Protein AF-A0A833LXF3-F1 (afdb_monomer)

Foldseek 3Di:
DVVVVVVVVVVVLVVVCVVVLVVLVVQCPDHCQHDPNPQAVVGLSVQLVVLCVVPNVVSNVLSVCCVPPVPPDAVQQQFDWDDCVRPVDTHTYDHNVCSVDDGHGDPDGDGPVRDD

Mean predicted aligned error: 10.67 Å

Structure (mmCIF, N/CA/C/O backbone):
data_AF-A0A833LXF3-F1
#
_entry.id   AF-A0A833LXF3-F1
#
loop_
_atom_site.group_PDB
_atom_site.id
_atom_site.type_symbol
_atom_site.label_atom_id
_atom_site.label_alt_id
_atom_site.label_comp_id
_atom_site.label_asym_id
_atom_site.label_entity_id
_atom_site.label_seq_id
_atom_site.pdbx_PDB_ins_code
_atom_site.Cartn_x
_atom_site.Cartn_y
_atom_site.Cartn_z
_atom_site.occupancy
_atom_site.B_iso_or_equiv
_atom_site.auth_seq_id
_atom_site.auth_comp_id
_atom_site.auth_asym_id
_atom_site.auth_atom_id
_atom_site.pdbx_PDB_model_num
ATOM 1 N N . MET A 1 1 ? -26.515 1.620 30.130 1.00 56.47 1 MET A N 1
ATOM 2 C CA . MET A 1 1 ? -25.084 1.323 30.381 1.00 56.47 1 MET A CA 1
ATOM 3 C C . MET A 1 1 ? -24.363 0.718 29.170 1.00 56.47 1 MET A C 1
ATOM 5 O O . MET A 1 1 ? -23.371 1.295 28.756 1.00 56.47 1 MET A O 1
ATOM 9 N N . ARG A 1 2 ? -24.872 -0.343 28.515 1.00 57.41 2 ARG A N 1
ATOM 10 C CA . ARG A 1 2 ? -24.241 -0.935 27.304 1.00 57.41 2 ARG A CA 1
ATOM 11 C C . ARG A 1 2 ? -23.972 0.047 26.148 1.00 57.41 2 ARG A C 1
ATOM 13 O O . ARG A 1 2 ? -22.909 -0.010 25.550 1.00 57.41 2 ARG A O 1
ATOM 20 N N . ARG A 1 3 ? -24.894 0.976 25.863 1.00 58.25 3 ARG A N 1
ATOM 21 C CA . ARG A 1 3 ? -24.732 1.969 24.779 1.00 58.25 3 ARG A CA 1
ATOM 22 C C . ARG A 1 3 ? -23.580 2.954 25.017 1.00 58.25 3 ARG A C 1
ATOM 24 O O . ARG A 1 3 ? -22.873 3.281 24.079 1.00 58.25 3 ARG A O 1
ATOM 31 N N . PHE A 1 4 ? -23.346 3.360 26.266 1.00 59.78 4 PHE A N 1
ATOM 32 C CA . PHE A 1 4 ? -22.229 4.245 26.617 1.00 59.78 4 PHE A CA 1
ATOM 33 C C . PHE A 1 4 ? -20.875 3.543 26.486 1.00 59.78 4 PHE A C 1
ATOM 35 O O . PHE A 1 4 ? -19.944 4.137 25.962 1.00 59.78 4 PHE A O 1
ATOM 42 N N . ALA A 1 5 ? -20.777 2.269 26.880 1.00 64.25 5 ALA A N 1
ATOM 43 C CA . ALA A 1 5 ? -19.553 1.487 26.702 1.00 64.25 5 ALA A CA 1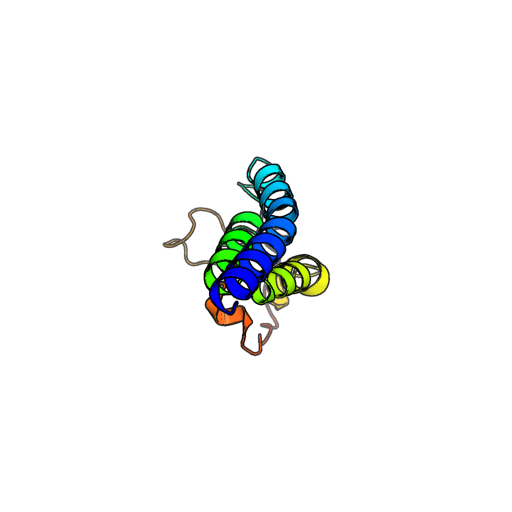
ATOM 44 C C . ALA A 1 5 ? -19.200 1.286 25.216 1.00 64.25 5 ALA A C 1
ATOM 46 O O . ALA A 1 5 ? -18.036 1.393 24.853 1.00 64.25 5 ALA A O 1
ATOM 47 N N . VAL A 1 6 ? -20.200 1.068 24.351 1.00 65.44 6 VAL A N 1
ATOM 48 C CA . VAL A 1 6 ? -19.997 0.966 22.892 1.00 65.44 6 VAL A CA 1
ATOM 49 C C . VAL A 1 6 ? -19.546 2.300 22.294 1.00 65.44 6 VAL A C 1
ATOM 51 O O . VAL A 1 6 ? -18.630 2.313 21.482 1.00 65.44 6 VAL A O 1
ATOM 54 N N . ILE A 1 7 ? -20.134 3.423 22.722 1.00 66.94 7 ILE A N 1
ATOM 55 C CA . ILE A 1 7 ? -19.736 4.759 22.250 1.00 66.94 7 ILE A CA 1
ATOM 56 C C . ILE A 1 7 ? -18.315 5.096 22.710 1.00 66.94 7 ILE A C 1
ATOM 58 O O . ILE A 1 7 ? -17.516 5.554 21.905 1.00 66.94 7 ILE A O 1
ATOM 62 N N . ILE A 1 8 ? -17.966 4.826 23.970 1.00 65.94 8 ILE A N 1
ATOM 63 C CA . ILE A 1 8 ? -16.616 5.075 24.495 1.00 65.94 8 ILE A CA 1
ATOM 64 C C . ILE A 1 8 ? -15.590 4.182 23.790 1.00 65.94 8 ILE A C 1
ATOM 66 O O . ILE A 1 8 ? -14.540 4.674 23.388 1.00 65.94 8 ILE A O 1
ATOM 70 N N . ALA A 1 9 ? -15.900 2.900 23.579 1.00 61.34 9 ALA A N 1
ATOM 71 C CA . ALA A 1 9 ? -15.034 1.997 22.830 1.00 61.34 9 ALA A CA 1
ATOM 72 C C . ALA A 1 9 ? -14.851 2.463 21.379 1.00 61.34 9 ALA A C 1
ATOM 74 O O . ALA A 1 9 ? -13.719 2.512 20.920 1.00 61.34 9 ALA A O 1
ATOM 75 N N . ALA A 1 10 ? -15.922 2.869 20.687 1.00 60.69 10 ALA A N 1
ATOM 76 C CA . ALA A 1 10 ? -15.853 3.388 19.321 1.00 60.69 10 ALA A CA 1
ATOM 77 C C . ALA A 1 10 ? -15.046 4.693 19.239 1.00 60.69 10 ALA A C 1
ATOM 79 O O . ALA A 1 10 ? -14.184 4.818 18.377 1.00 60.69 10 ALA A O 1
ATOM 80 N N . VAL A 1 11 ? -15.253 5.628 20.172 1.00 61.47 11 VAL A N 1
ATOM 81 C CA . VAL A 1 11 ? -14.500 6.889 20.240 1.00 61.47 11 VAL A CA 1
ATOM 82 C C . VAL A 1 11 ? -13.022 6.634 20.527 1.00 61.47 11 VAL A C 1
ATOM 84 O O . VAL A 1 11 ? -12.179 7.225 19.860 1.00 61.47 11 VAL A O 1
ATOM 87 N N . LEU A 1 12 ? -12.677 5.732 21.450 1.00 60.69 12 LEU A N 1
ATOM 88 C CA . LEU A 1 12 ? -11.283 5.349 21.710 1.00 60.69 12 LEU A CA 1
ATOM 89 C C . LEU A 1 12 ? -10.646 4.647 20.500 1.00 60.69 12 LEU A C 1
ATOM 91 O O . LEU A 1 12 ? -9.514 4.964 20.141 1.00 60.69 12 LEU A O 1
ATOM 95 N N . LEU A 1 13 ? -11.390 3.764 19.823 1.00 58.62 13 LEU A N 1
ATOM 96 C CA . LEU A 1 13 ? -10.949 3.096 18.594 1.00 58.62 13 LEU A CA 1
ATOM 97 C C . LEU A 1 13 ? -10.627 4.118 17.496 1.00 58.62 13 LEU A C 1
ATOM 99 O O . LEU A 1 13 ? -9.581 4.057 16.857 1.00 58.62 13 LEU A O 1
ATOM 103 N N . GLN A 1 14 ? -11.520 5.089 17.310 1.00 59.00 14 GLN A N 1
ATOM 104 C CA . GLN A 1 14 ? -11.415 6.120 16.283 1.00 59.00 14 GLN A CA 1
ATOM 105 C C . GLN A 1 14 ? -10.313 7.135 16.619 1.00 59.00 14 GLN A C 1
ATOM 107 O O . GLN A 1 14 ? -9.568 7.545 15.733 1.00 59.00 14 GLN A O 1
ATOM 112 N N . SER A 1 15 ? -10.125 7.457 17.904 1.00 60.91 15 SER A N 1
ATOM 113 C CA . SER A 1 15 ? -9.057 8.347 18.390 1.00 60.91 15 SER A CA 1
ATOM 114 C C . SER A 1 15 ? -7.657 7.818 18.078 1.00 60.91 15 SER A C 1
ATOM 116 O O . SER A 1 15 ? -6.755 8.596 17.778 1.00 60.91 15 SER A O 1
ATOM 118 N N . CYS A 1 16 ? -7.474 6.500 18.114 1.00 63.03 16 CYS A N 1
ATOM 119 C CA . CYS A 1 16 ? -6.193 5.876 17.811 1.00 63.03 16 CYS A CA 1
ATOM 120 C C . CYS A 1 16 ? -5.919 5.680 16.311 1.00 63.03 16 CYS A C 1
ATOM 122 O O . CYS A 1 16 ? -4.756 5.607 15.922 1.00 63.03 16 CYS A O 1
ATOM 124 N N . LEU A 1 17 ? -6.953 5.617 15.468 1.00 64.88 17 LEU A N 1
ATOM 125 C CA . LEU A 1 17 ? -6.797 5.464 14.013 1.00 64.88 17 LEU A CA 1
ATOM 126 C C . LEU A 1 17 ? -6.593 6.807 13.287 1.00 64.88 17 LEU A C 1
ATOM 128 O O . LEU A 1 17 ? -6.009 6.844 12.205 1.00 64.88 17 LEU A O 1
ATOM 132 N N . LEU A 1 18 ? -7.012 7.925 13.889 1.00 69.12 18 LEU A N 1
ATOM 133 C CA . LEU A 1 18 ? -6.796 9.283 13.368 1.00 69.12 18 LEU A CA 1
ATOM 134 C C . LEU A 1 18 ? -5.322 9.658 13.101 1.00 69.12 18 LEU A C 1
ATOM 136 O O . LEU A 1 18 ? -5.049 10.182 12.020 1.00 69.12 18 LEU A O 1
ATOM 140 N N . PRO A 1 19 ? -4.353 9.419 14.011 1.00 69.06 19 PRO A N 1
ATOM 141 C CA . PRO A 1 19 ? -2.951 9.736 13.732 1.00 69.06 19 PRO A CA 1
ATOM 142 C C . PRO A 1 19 ? -2.385 8.899 12.580 1.00 69.06 19 PRO A C 1
ATOM 144 O O . PRO A 1 19 ? -1.586 9.405 11.799 1.00 69.06 19 PRO A O 1
ATOM 147 N N . VAL A 1 20 ? -2.840 7.653 12.432 1.00 68.00 20 VAL A N 1
ATOM 148 C CA . VAL A 1 20 ? -2.419 6.757 11.349 1.00 68.00 20 VAL A CA 1
ATOM 149 C C . VAL A 1 20 ? -2.935 7.253 10.003 1.00 68.00 20 VAL A C 1
ATOM 151 O O . VAL A 1 20 ? -2.140 7.424 9.081 1.00 68.00 20 VAL A O 1
ATOM 154 N N . LYS A 1 21 ? -4.238 7.553 9.897 1.00 70.44 21 LYS A N 1
ATOM 155 C CA . LYS A 1 21 ? -4.807 8.130 8.669 1.00 70.44 21 LYS A CA 1
ATOM 156 C C . LYS A 1 21 ? -4.099 9.431 8.285 1.00 70.44 21 LYS A C 1
ATOM 158 O O . LYS A 1 21 ? -3.759 9.612 7.125 1.00 70.44 21 LYS A O 1
ATOM 163 N N . LYS A 1 22 ? -3.758 10.274 9.264 1.00 72.81 22 LYS A N 1
ATOM 164 C CA . LYS A 1 22 ? -3.005 11.512 9.024 1.00 72.81 22 LYS A CA 1
ATOM 165 C C . LYS A 1 22 ? -1.599 11.272 8.458 1.00 72.81 22 LYS A C 1
ATOM 167 O O . LYS A 1 22 ? -1.183 12.026 7.585 1.00 72.81 22 LYS A O 1
ATOM 172 N N . ILE A 1 23 ? -0.874 10.257 8.934 1.00 69.62 23 ILE A N 1
ATOM 173 C CA . ILE A 1 23 ? 0.436 9.884 8.368 1.00 69.62 23 ILE A CA 1
ATOM 174 C C . ILE A 1 23 ? 0.253 9.412 6.923 1.00 69.62 23 ILE A C 1
ATOM 176 O O . ILE A 1 23 ? 0.949 9.892 6.036 1.00 69.62 23 ILE A O 1
ATOM 180 N N . ILE A 1 24 ? -0.719 8.534 6.665 1.00 70.75 24 ILE A N 1
ATOM 181 C CA . ILE A 1 24 ? -1.022 8.057 5.308 1.00 70.75 24 ILE A CA 1
ATOM 182 C C . ILE A 1 24 ? -1.331 9.239 4.381 1.00 70.75 24 ILE A C 1
ATOM 184 O O . ILE A 1 24 ? -0.713 9.364 3.327 1.00 70.75 24 ILE A O 1
ATOM 188 N N . ASP A 1 25 ? -2.207 10.150 4.806 1.00 72.44 25 ASP A N 1
ATOM 189 C CA . ASP A 1 25 ? -2.594 11.327 4.028 1.00 72.44 25 ASP A CA 1
ATOM 190 C C . ASP A 1 25 ? -1.414 12.270 3.752 1.00 72.44 25 ASP A C 1
ATOM 192 O O . ASP A 1 25 ? -1.313 12.821 2.660 1.00 72.44 25 ASP A O 1
ATOM 196 N N . GLN A 1 26 ? -0.473 12.416 4.692 1.00 70.06 26 GLN A N 1
ATOM 197 C CA . GLN A 1 26 ? 0.753 13.195 4.471 1.00 70.06 26 GLN A CA 1
ATOM 198 C C . GLN A 1 26 ? 1.672 12.587 3.406 1.00 70.06 26 GLN A C 1
ATOM 200 O O . GLN A 1 26 ? 2.456 13.308 2.791 1.00 70.06 26 GLN A O 1
ATOM 205 N N . HIS A 1 27 ? 1.591 11.277 3.189 1.00 67.69 27 HIS A N 1
ATOM 206 C CA . HIS A 1 27 ? 2.440 10.556 2.248 1.00 67.69 27 HIS A CA 1
ATOM 207 C C . HIS A 1 27 ? 1.779 10.293 0.889 1.00 67.69 27 HIS A C 1
ATOM 209 O O . HIS A 1 27 ? 2.483 9.852 -0.024 1.00 67.69 27 HIS A O 1
ATOM 215 N N . LYS A 1 28 ? 0.485 10.619 0.736 1.00 68.19 28 LYS A N 1
ATOM 216 C CA . LYS A 1 28 ? -0.306 10.415 -0.491 1.00 68.19 28 LYS A CA 1
ATOM 217 C C . LYS A 1 28 ? 0.210 11.174 -1.722 1.00 68.19 28 LYS A C 1
ATOM 219 O O . LYS A 1 28 ? -0.104 10.816 -2.854 1.00 68.19 28 LYS A O 1
ATOM 224 N N . GLU A 1 29 ? 1.039 12.199 -1.538 1.00 61.97 29 GLU A N 1
ATOM 225 C CA . GLU A 1 29 ? 1.527 13.020 -2.645 1.00 61.97 29 GLU A CA 1
ATOM 226 C C . GLU A 1 29 ? 3.061 13.042 -2.709 1.00 61.97 29 GLU A C 1
ATOM 228 O O . GLU A 1 29 ? 3.751 13.470 -1.787 1.00 61.97 29 GLU A O 1
ATOM 233 N N . ALA A 1 30 ? 3.597 12.582 -3.846 1.00 60.00 30 ALA A N 1
ATOM 234 C CA . ALA A 1 30 ? 4.997 12.714 -4.266 1.00 60.00 30 ALA A CA 1
ATOM 235 C C . ALA A 1 30 ? 6.070 12.004 -3.410 1.00 60.00 30 ALA A C 1
ATOM 237 O O . ALA A 1 30 ? 7.265 12.291 -3.565 1.00 60.00 30 ALA A O 1
ATOM 238 N N . THR A 1 31 ? 5.689 11.046 -2.560 1.00 67.00 31 THR A N 1
ATOM 239 C CA . THR A 1 31 ? 6.646 10.270 -1.755 1.00 67.00 31 THR A CA 1
ATOM 240 C C . THR A 1 31 ? 6.934 8.890 -2.354 1.00 67.00 31 THR A C 1
ATOM 242 O O . THR A 1 31 ? 6.380 8.487 -3.367 1.00 67.00 31 THR A O 1
ATOM 245 N N . GLN A 1 32 ? 7.852 8.140 -1.753 1.00 68.25 32 GLN A N 1
ATOM 246 C CA . GLN A 1 32 ? 8.073 6.731 -2.109 1.00 68.25 32 GLN A CA 1
ATOM 247 C C . GLN A 1 32 ? 6.888 5.823 -1.714 1.00 68.25 32 GLN A C 1
ATOM 249 O O . GLN A 1 32 ? 6.804 4.692 -2.181 1.00 68.25 32 GLN A O 1
ATOM 254 N N . TRP A 1 33 ? 5.965 6.318 -0.878 1.00 69.0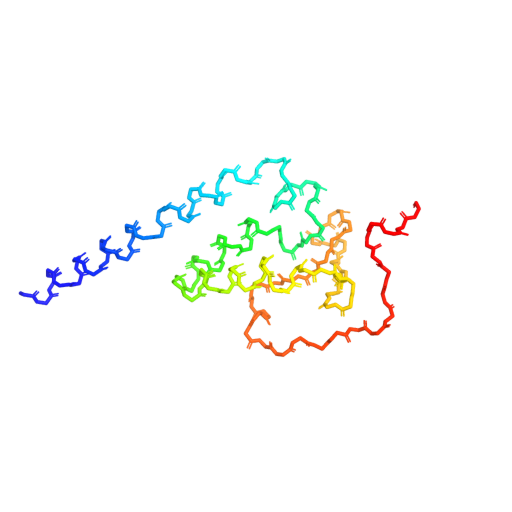6 33 TRP A N 1
ATOM 255 C CA . TRP A 1 33 ? 4.809 5.568 -0.374 1.00 69.06 33 TRP A CA 1
ATOM 256 C C . TRP A 1 33 ? 3.518 5.846 -1.157 1.00 69.06 33 TRP A C 1
ATOM 258 O O . TRP A 1 33 ? 2.548 5.104 -1.006 1.00 69.06 33 TRP A O 1
ATOM 268 N N . ASP A 1 34 ? 3.503 6.866 -2.024 1.00 75.31 34 ASP A N 1
ATOM 269 C CA . ASP A 1 34 ? 2.403 7.113 -2.960 1.00 75.31 34 ASP A CA 1
ATOM 270 C C . ASP A 1 34 ? 2.830 7.917 -4.202 1.00 75.31 34 ASP A C 1
ATOM 272 O O . ASP A 1 34 ? 3.793 8.680 -4.187 1.00 75.31 34 ASP A O 1
ATOM 276 N N . GLY A 1 35 ? 2.093 7.766 -5.301 1.00 72.19 35 GLY A N 1
ATOM 277 C CA . GLY A 1 35 ? 2.353 8.445 -6.571 1.00 72.19 35 GLY A CA 1
ATOM 278 C C . GLY A 1 35 ? 3.233 7.645 -7.538 1.00 72.19 35 GLY A C 1
ATOM 279 O O . GLY A 1 35 ? 3.239 6.412 -7.524 1.00 72.19 35 GLY A O 1
ATOM 280 N N . ALA A 1 36 ? 3.941 8.345 -8.432 1.00 73.19 36 ALA A N 1
ATOM 281 C CA . ALA A 1 36 ? 4.714 7.746 -9.533 1.00 73.19 36 ALA A CA 1
ATOM 282 C C . ALA A 1 36 ? 6.028 7.071 -9.093 1.00 73.19 36 ALA A C 1
ATOM 284 O O . ALA A 1 36 ? 6.624 6.323 -9.857 1.00 73.19 36 ALA A O 1
ATOM 285 N N . ARG A 1 37 ? 6.498 7.347 -7.870 1.00 74.31 37 ARG A N 1
ATOM 286 C CA . ARG A 1 37 ? 7.742 6.773 -7.326 1.00 74.31 37 ARG A CA 1
ATOM 287 C C . ARG A 1 37 ? 7.517 5.484 -6.542 1.00 74.31 37 ARG A C 1
ATOM 289 O O . ARG A 1 37 ? 8.484 4.801 -6.227 1.00 74.31 37 ARG A O 1
ATOM 296 N N . CYS A 1 38 ? 6.267 5.176 -6.200 1.00 80.94 38 CYS A N 1
ATOM 297 C CA . CYS A 1 38 ? 5.927 3.955 -5.489 1.00 80.94 38 CYS A CA 1
ATOM 298 C C . CYS A 1 38 ? 5.927 2.780 -6.482 1.00 80.94 38 CYS A C 1
ATOM 300 O O . CYS A 1 38 ? 5.137 2.798 -7.432 1.00 80.94 38 CYS A O 1
ATOM 302 N N . PRO A 1 39 ? 6.766 1.750 -6.273 1.00 83.25 39 PRO A N 1
ATOM 303 C CA . PRO A 1 39 ? 6.842 0.613 -7.178 1.00 83.25 39 PRO A CA 1
ATOM 304 C C . PRO A 1 39 ? 5.684 -0.373 -6.985 1.00 83.25 39 PRO A C 1
ATOM 306 O O . PRO A 1 39 ? 5.645 -1.362 -7.700 1.00 83.25 39 PRO A O 1
ATOM 309 N N . MET A 1 40 ? 4.756 -0.144 -6.049 1.00 86.38 40 MET A N 1
ATOM 310 C CA . MET A 1 40 ? 3.670 -1.069 -5.699 1.00 86.38 40 MET A CA 1
ATOM 311 C C . MET A 1 40 ? 2.306 -0.614 -6.245 1.00 86.38 40 MET A C 1
ATOM 313 O O . MET A 1 40 ? 2.038 0.585 -6.386 1.00 86.38 40 MET A O 1
ATOM 317 N N . TYR A 1 41 ? 1.430 -1.579 -6.525 1.00 87.25 41 TYR A N 1
ATOM 318 C CA . TYR A 1 41 ? 0.033 -1.396 -6.902 1.00 87.25 41 TYR A CA 1
ATOM 319 C C . TYR A 1 41 ? -0.900 -2.300 -6.065 1.00 87.25 41 TYR A C 1
ATOM 321 O O . TYR A 1 41 ? -0.763 -3.525 -6.117 1.00 87.25 41 TYR A O 1
ATOM 329 N N . PRO A 1 42 ? -1.903 -1.725 -5.376 1.00 88.00 42 PRO A N 1
ATOM 330 C CA . PRO A 1 42 ? -2.062 -0.288 -5.143 1.00 88.00 42 PRO A CA 1
ATOM 331 C C . PRO A 1 42 ? -0.848 0.296 -4.394 1.00 88.00 42 PRO A C 1
ATOM 333 O O . PRO A 1 42 ? -0.029 -0.438 -3.838 1.00 88.00 42 PRO A O 1
ATOM 336 N N . SER A 1 43 ? -0.691 1.623 -4.433 1.00 87.56 43 SER A N 1
ATOM 337 C CA . SER A 1 43 ? 0.405 2.293 -3.721 1.00 87.56 43 SER A CA 1
ATOM 338 C C . SER A 1 43 ? 0.320 2.045 -2.215 1.00 87.56 43 SER A C 1
ATOM 340 O O . SER A 1 43 ? -0.770 1.809 -1.698 1.00 87.56 43 SER A O 1
ATOM 342 N N . CYS A 1 44 ? 1.443 2.125 -1.494 1.00 84.88 44 CYS A N 1
ATOM 343 C CA . CYS A 1 44 ? 1.507 1.805 -0.062 1.00 84.88 44 CYS A CA 1
ATOM 344 C C . CYS A 1 44 ? 0.480 2.606 0.761 1.00 84.88 44 CYS A C 1
ATOM 346 O O . CYS A 1 44 ? -0.184 2.052 1.636 1.00 84.88 44 CYS A O 1
ATOM 348 N N . ALA A 1 45 ? 0.292 3.892 0.441 1.00 84.25 45 ALA A N 1
ATOM 349 C CA . ALA A 1 45 ? -0.709 4.739 1.086 1.00 84.25 45 ALA A CA 1
ATOM 350 C C . ALA A 1 45 ? -2.149 4.284 0.791 1.00 84.25 45 ALA A C 1
ATOM 352 O O . ALA A 1 45 ? -2.946 4.138 1.719 1.00 84.25 45 ALA A O 1
ATOM 353 N N . ARG A 1 46 ? -2.484 4.005 -0.479 1.00 86.94 46 ARG A N 1
ATOM 354 C CA . ARG A 1 46 ? -3.820 3.508 -0.860 1.00 86.94 46 ARG A CA 1
ATOM 355 C C . ARG A 1 46 ? -4.095 2.117 -0.307 1.00 86.94 46 ARG A C 1
ATOM 357 O O . ARG A 1 46 ? -5.218 1.829 0.090 1.00 86.94 46 ARG A O 1
ATOM 364 N N . TRP A 1 47 ? -3.076 1.269 -0.272 1.00 89.19 47 TRP A N 1
ATOM 365 C CA . TRP A 1 47 ? -3.159 -0.062 0.303 1.00 89.19 47 TRP A CA 1
ATOM 366 C C . TRP A 1 47 ? -3.444 0.013 1.804 1.00 89.19 47 TRP A C 1
ATOM 368 O O . TRP A 1 47 ? -4.364 -0.642 2.281 1.00 89.19 47 TRP A O 1
ATOM 378 N N . GLY A 1 48 ? -2.712 0.856 2.540 1.00 86.56 48 GLY A N 1
ATOM 379 C CA . GLY A 1 48 ? -2.915 1.023 3.978 1.00 86.56 48 GLY A CA 1
ATOM 380 C C . GLY A 1 48 ? -4.275 1.624 4.323 1.00 86.56 48 GLY A C 1
ATOM 381 O O . GLY A 1 48 ? -4.922 1.190 5.273 1.00 86.56 48 GLY A O 1
ATOM 382 N N . GLU A 1 49 ? -4.750 2.582 3.524 1.00 87.31 49 GLU A N 1
ATOM 383 C CA . GLU A 1 49 ? -6.106 3.120 3.653 1.00 87.31 49 GLU A CA 1
ATOM 384 C C . GLU A 1 49 ? -7.157 2.023 3.467 1.00 87.31 49 GLU A C 1
ATOM 386 O O . GLU A 1 49 ? -8.015 1.856 4.332 1.00 87.31 49 GLU A O 1
ATOM 391 N N . HIS A 1 50 ? -7.035 1.230 2.402 1.00 88.62 50 HIS A N 1
ATOM 392 C CA . HIS A 1 50 ? -7.959 0.138 2.113 1.00 88.62 50 HIS A CA 1
ATOM 393 C C . HIS A 1 50 ? -7.946 -0.930 3.220 1.00 88.62 50 HIS A C 1
ATOM 395 O O . HIS A 1 50 ? -8.998 -1.285 3.746 1.00 88.62 50 HIS A O 1
ATOM 401 N N . ALA A 1 51 ? -6.762 -1.346 3.681 1.00 88.06 51 ALA A N 1
ATOM 402 C CA . ALA A 1 51 ? -6.622 -2.314 4.765 1.00 88.06 51 ALA A CA 1
ATOM 403 C C . ALA A 1 51 ? -7.243 -1.815 6.082 1.00 88.06 51 ALA A C 1
ATOM 405 O O . ALA A 1 51 ? -7.927 -2.570 6.773 1.00 88.06 51 ALA A O 1
ATOM 406 N N . ILE A 1 52 ? -7.027 -0.548 6.450 1.00 86.69 52 ILE A N 1
ATOM 407 C CA . ILE A 1 52 ? -7.613 0.043 7.665 1.00 86.69 52 ILE A CA 1
ATOM 408 C C . ILE A 1 52 ? -9.133 0.177 7.536 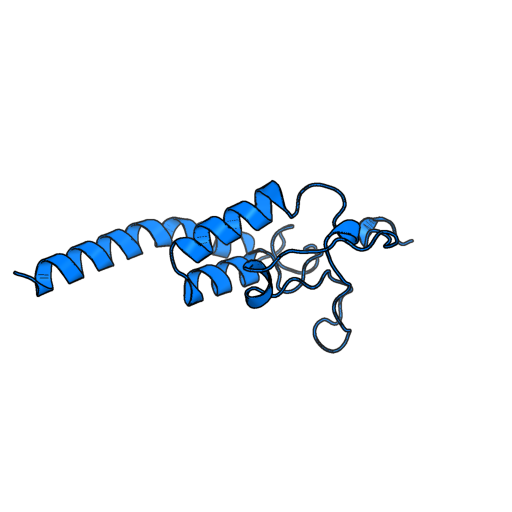1.00 86.69 52 ILE A C 1
ATOM 410 O O . ILE A 1 52 ? -9.844 -0.006 8.524 1.00 86.69 52 ILE A O 1
ATOM 414 N N . GLU A 1 53 ? -9.646 0.502 6.353 1.00 86.50 53 GLU A N 1
ATOM 415 C CA . GLU A 1 53 ? -11.086 0.633 6.128 1.00 86.50 53 GLU A CA 1
ATOM 416 C C . GLU A 1 53 ? -11.812 -0.710 6.195 1.00 86.50 53 GLU A C 1
ATOM 418 O O . GLU A 1 53 ? -12.890 -0.782 6.787 1.00 86.50 53 GLU A O 1
ATOM 423 N N . GLU A 1 54 ? -11.205 -1.777 5.682 1.00 85.50 54 GLU A N 1
ATOM 424 C CA . GLU A 1 54 ? -11.806 -3.113 5.691 1.00 85.50 54 GLU A CA 1
ATOM 425 C C . GLU A 1 54 ? -11.587 -3.868 7.007 1.00 85.50 54 GLU A C 1
ATOM 427 O O . GLU A 1 54 ? -12.472 -4.590 7.474 1.00 85.50 54 GLU A O 1
ATOM 432 N N . HIS A 1 55 ? -10.426 -3.688 7.643 1.00 83.38 55 HIS A N 1
ATOM 433 C CA . HIS A 1 55 ? -9.995 -4.520 8.773 1.00 83.38 55 HIS A CA 1
ATOM 434 C C . HIS A 1 55 ? -9.654 -3.736 10.050 1.00 83.38 55 HIS A C 1
ATOM 436 O O . HIS A 1 55 ? -9.233 -4.329 11.051 1.00 83.38 55 HIS A O 1
ATOM 442 N N . GLY A 1 56 ? -9.818 -2.410 10.064 1.00 83.69 56 GLY A N 1
ATOM 443 C CA . GLY A 1 56 ? -9.576 -1.565 11.235 1.00 83.69 56 GLY A CA 1
ATOM 444 C C . GLY A 1 56 ? -8.150 -1.703 11.777 1.00 83.69 56 GLY A C 1
ATOM 445 O O . GLY A 1 56 ? -7.164 -1.485 11.075 1.00 83.69 56 GLY A O 1
ATOM 446 N N . TRP A 1 57 ? -8.027 -2.095 13.046 1.00 79.31 57 TRP A N 1
ATOM 447 C CA . TRP A 1 57 ? -6.731 -2.302 13.702 1.00 79.31 57 TRP A CA 1
ATOM 448 C C . TRP A 1 57 ? -5.902 -3.437 13.109 1.00 79.31 57 TRP A C 1
ATOM 450 O O . TRP A 1 57 ? -4.678 -3.339 13.085 1.00 79.31 57 TRP A O 1
ATOM 460 N N . VAL A 1 58 ? -6.544 -4.502 12.625 1.00 83.31 58 VAL A N 1
ATOM 461 C CA . VAL A 1 58 ? -5.825 -5.581 11.934 1.00 83.31 58 VAL A CA 1
ATOM 462 C C . VAL A 1 58 ? -5.223 -5.031 10.645 1.00 83.31 58 VAL A C 1
ATOM 46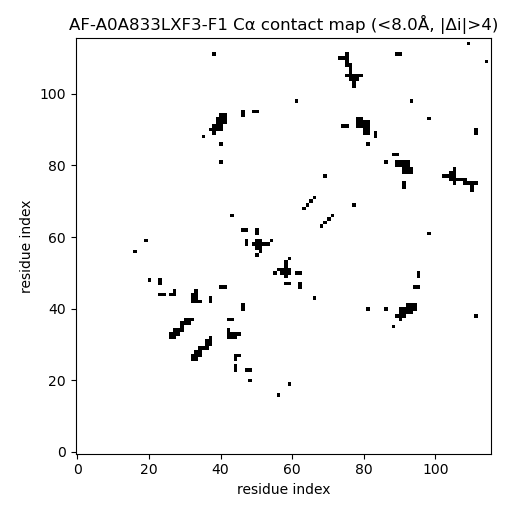4 O O . VAL A 1 58 ? -4.046 -5.246 10.385 1.00 83.31 58 VAL A O 1
ATOM 467 N N . GLY A 1 59 ? -5.984 -4.212 9.918 1.00 83.69 59 GLY A N 1
ATOM 468 C CA . GLY A 1 59 ? -5.503 -3.481 8.748 1.00 83.69 59 GLY A CA 1
ATOM 469 C C . GLY A 1 59 ? -4.296 -2.594 9.037 1.00 83.69 59 GLY A C 1
ATOM 470 O O . GLY A 1 59 ? -3.339 -2.576 8.265 1.00 83.69 59 GLY A O 1
ATOM 471 N N . PHE A 1 60 ? -4.288 -1.918 10.189 1.00 82.44 60 PHE A N 1
ATOM 472 C CA . PHE A 1 60 ? -3.123 -1.155 10.637 1.00 82.44 60 PHE A CA 1
ATOM 473 C C . PHE A 1 60 ? -1.885 -2.043 10.823 1.00 82.44 60 PHE A C 1
ATOM 475 O O . PHE A 1 60 ? -0.828 -1.728 10.280 1.00 82.44 60 PHE A O 1
ATOM 482 N N . PHE A 1 61 ? -2.004 -3.164 11.540 1.00 82.69 61 PHE A N 1
ATOM 483 C CA . PHE A 1 61 ? -0.872 -4.075 11.732 1.00 82.69 61 PHE A CA 1
ATOM 484 C C . PHE A 1 61 ? -0.388 -4.693 10.420 1.00 82.69 61 PHE A C 1
ATOM 486 O O . PHE A 1 61 ? 0.818 -4.793 10.223 1.00 82.69 61 PHE A O 1
ATOM 493 N N . LEU A 1 62 ? -1.296 -5.027 9.501 1.00 85.69 62 LEU A N 1
ATOM 494 C CA . LEU A 1 62 ? -0.928 -5.508 8.170 1.00 85.69 62 LEU A CA 1
ATOM 495 C C . LEU A 1 62 ? -0.208 -4.431 7.347 1.00 85.69 62 LEU A C 1
ATOM 497 O O . LEU A 1 62 ? 0.733 -4.736 6.626 1.00 85.69 62 LEU A O 1
ATOM 501 N N . THR A 1 63 ? -0.602 -3.164 7.495 1.00 84.88 63 THR A N 1
ATOM 502 C CA . THR A 1 63 ? 0.079 -2.030 6.844 1.00 84.88 63 THR A CA 1
ATOM 503 C C . THR A 1 63 ? 1.502 -1.870 7.364 1.00 84.88 63 THR 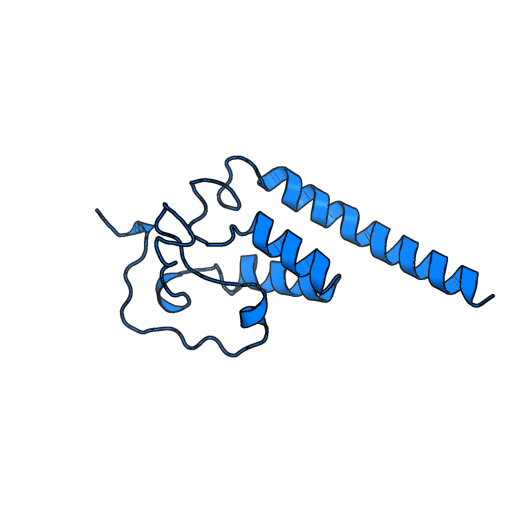A C 1
ATOM 505 O O . THR A 1 63 ? 2.425 -1.664 6.580 1.00 84.88 63 THR A O 1
ATOM 508 N N . VAL A 1 64 ? 1.697 -2.000 8.679 1.00 82.38 64 VAL A N 1
ATOM 509 C CA . VAL A 1 64 ? 3.026 -1.944 9.303 1.00 82.38 64 VAL A CA 1
ATOM 510 C C . VAL A 1 64 ? 3.881 -3.142 8.881 1.00 82.38 64 VAL A C 1
ATOM 512 O O . VAL A 1 64 ? 5.025 -2.950 8.479 1.00 82.38 64 VAL A O 1
ATOM 515 N N . ASP A 1 65 ? 3.335 -4.359 8.925 1.00 82.62 65 ASP A N 1
ATOM 516 C CA . ASP A 1 65 ? 4.021 -5.574 8.468 1.00 82.62 65 ASP A CA 1
ATOM 517 C C . ASP A 1 65 ? 4.469 -5.438 7.008 1.00 82.62 65 ASP A C 1
ATOM 519 O O . ASP A 1 65 ? 5.646 -5.600 6.684 1.00 82.62 65 ASP A O 1
ATOM 523 N N . ARG A 1 66 ? 3.558 -5.017 6.129 1.00 82.75 66 ARG A N 1
ATOM 524 C CA . ARG A 1 66 ? 3.869 -4.792 4.724 1.00 82.75 66 ARG A CA 1
ATOM 525 C C . ARG A 1 66 ? 4.986 -3.761 4.541 1.00 82.75 66 ARG A C 1
ATOM 527 O O . ARG A 1 66 ? 5.979 -4.076 3.893 1.00 82.75 66 ARG A O 1
ATOM 534 N N . LEU A 1 67 ? 4.855 -2.569 5.127 1.00 79.75 67 LEU A N 1
ATOM 535 C CA . LEU A 1 67 ? 5.784 -1.456 4.896 1.00 79.75 67 LEU A CA 1
ATOM 536 C C . LEU A 1 67 ? 7.189 -1.715 5.461 1.00 79.75 67 LEU A C 1
ATOM 538 O O . LEU A 1 67 ? 8.180 -1.320 4.853 1.00 79.75 67 LEU A O 1
ATOM 542 N N . PHE A 1 68 ? 7.287 -2.357 6.628 1.00 74.81 68 PHE A N 1
ATOM 543 C CA . PHE A 1 68 ? 8.566 -2.526 7.325 1.00 74.81 68 PHE A CA 1
ATOM 544 C C . PHE A 1 68 ? 9.210 -3.898 7.125 1.00 74.81 68 PHE A C 1
ATOM 546 O O . PHE A 1 68 ? 10.427 -4.011 7.262 1.00 74.81 68 PHE A O 1
ATOM 553 N N . ILE A 1 69 ? 8.422 -4.935 6.830 1.00 74.31 69 ILE A N 1
ATOM 554 C CA . ILE A 1 69 ? 8.899 -6.322 6.779 1.00 74.31 69 ILE A CA 1
ATOM 555 C C . ILE A 1 69 ? 8.863 -6.849 5.344 1.00 74.31 69 ILE A C 1
ATOM 557 O O . ILE A 1 69 ? 9.870 -7.370 4.870 1.00 74.31 69 ILE A O 1
ATOM 561 N N . ARG A 1 70 ? 7.740 -6.688 4.631 1.00 76.19 70 ARG A N 1
ATOM 562 C CA . ARG A 1 70 ? 7.556 -7.289 3.296 1.00 76.19 70 ARG A CA 1
ATOM 563 C C . ARG A 1 70 ? 8.055 -6.424 2.136 1.00 76.19 70 ARG A C 1
ATOM 565 O O . ARG A 1 70 ? 8.379 -6.961 1.082 1.00 76.19 70 ARG A O 1
ATOM 572 N N . GLU A 1 71 ? 8.074 -5.103 2.292 1.00 74.31 71 GLU A N 1
ATOM 573 C CA . GLU A 1 71 ? 8.600 -4.162 1.288 1.00 74.31 71 GLU A CA 1
ATOM 574 C C . GLU A 1 71 ? 10.105 -3.881 1.460 1.00 74.31 71 GLU A C 1
ATOM 576 O O . GLU A 1 71 ? 10.708 -3.158 0.668 1.00 74.31 71 GLU A O 1
ATOM 581 N N . GLY A 1 72 ? 10.741 -4.477 2.473 1.00 68.38 72 GLY A N 1
ATOM 582 C CA . GLY A 1 72 ? 12.188 -4.430 2.647 1.00 68.38 72 GLY A CA 1
ATOM 583 C C . GLY A 1 72 ? 12.915 -5.380 1.689 1.00 68.38 72 GLY A C 1
ATOM 584 O O . GLY A 1 72 ? 12.573 -6.553 1.579 1.00 68.38 72 GLY A O 1
ATOM 585 N N . GLY A 1 73 ? 13.977 -4.903 1.037 1.00 69.06 73 GLY A N 1
ATOM 586 C CA . GLY A 1 73 ? 14.845 -5.740 0.203 1.00 69.06 73 GLY A CA 1
ATOM 587 C C . GLY A 1 73 ? 14.374 -5.884 -1.249 1.00 69.06 73 GLY A C 1
ATOM 588 O O . GLY A 1 73 ? 13.981 -4.909 -1.882 1.00 69.06 73 GLY A O 1
ATOM 589 N N . ARG A 1 74 ? 14.507 -7.092 -1.810 1.00 68.88 74 ARG A N 1
ATOM 590 C CA . ARG A 1 74 ? 14.290 -7.387 -3.237 1.00 68.88 74 ARG A CA 1
ATOM 591 C C . ARG A 1 74 ? 12.819 -7.703 -3.522 1.00 68.88 74 ARG A C 1
ATOM 593 O O . ARG A 1 74 ? 12.389 -8.845 -3.373 1.00 68.88 74 ARG A O 1
ATOM 600 N N . LEU A 1 75 ? 12.058 -6.694 -3.945 1.00 73.62 75 LEU A N 1
ATOM 601 C CA . LEU A 1 75 ? 10.606 -6.788 -4.161 1.00 73.62 75 LEU A CA 1
ATOM 602 C C . LEU A 1 75 ? 10.222 -7.825 -5.223 1.00 73.62 75 LEU A C 1
ATOM 604 O O . LEU A 1 75 ? 9.236 -8.538 -5.051 1.00 73.62 75 LEU A O 1
ATOM 608 N N . HIS A 1 76 ? 11.010 -7.962 -6.289 1.00 64.56 76 HIS A N 1
ATOM 609 C CA . HIS A 1 76 ? 10.725 -8.912 -7.366 1.00 64.56 76 HIS A CA 1
ATOM 610 C C . HIS A 1 76 ? 10.537 -10.351 -6.870 1.00 64.56 76 HIS A C 1
ATOM 612 O O . HIS A 1 76 ? 9.678 -11.066 -7.387 1.00 64.56 76 HIS A O 1
ATOM 618 N N . GLY A 1 77 ? 11.306 -10.773 -5.861 1.00 65.62 77 GLY A N 1
ATOM 619 C CA . GLY A 1 77 ? 11.196 -12.113 -5.305 1.00 65.62 77 GLY A CA 1
ATOM 620 C C . GLY A 1 77 ? 9.799 -12.341 -4.748 1.00 65.62 77 GLY A C 1
ATOM 621 O O . GLY A 1 77 ? 9.224 -13.388 -4.985 1.00 65.62 77 GLY A O 1
ATOM 622 N N . HIS A 1 78 ? 9.213 -11.340 -4.094 1.00 69.88 78 HIS A N 1
ATOM 623 C CA . HIS A 1 78 ? 7.985 -11.474 -3.313 1.00 69.88 78 HIS A CA 1
ATOM 624 C C . HIS A 1 78 ? 6.702 -11.118 -4.069 1.00 69.88 78 HIS A C 1
ATOM 626 O O . HIS A 1 78 ? 5.628 -11.530 -3.632 1.00 69.88 78 HIS A O 1
ATOM 632 N N . TYR A 1 79 ? 6.797 -10.383 -5.183 1.00 79.12 79 TYR A N 1
ATOM 633 C CA . TYR A 1 79 ? 5.632 -9.815 -5.861 1.00 79.12 79 TYR A CA 1
ATOM 634 C C . TYR A 1 79 ? 5.638 -10.033 -7.374 1.00 79.12 79 TYR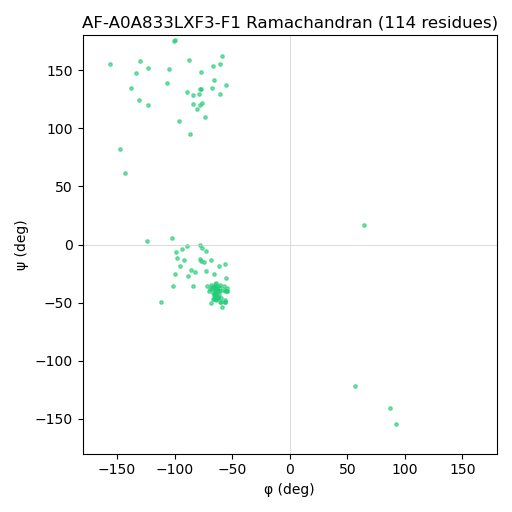 A C 1
ATOM 636 O O . TYR A 1 79 ? 6.672 -10.013 -8.040 1.00 79.12 79 TYR A O 1
ATOM 644 N N . THR A 1 80 ? 4.438 -10.180 -7.935 1.00 83.00 80 THR A N 1
ATOM 645 C CA . THR A 1 80 ? 4.233 -10.279 -9.387 1.00 83.00 80 THR A CA 1
ATOM 646 C C . THR A 1 80 ? 4.085 -8.895 -10.014 1.00 83.00 80 THR A C 1
ATOM 648 O O . THR A 1 80 ? 3.771 -7.925 -9.333 1.00 83.00 80 THR A O 1
ATOM 651 N N . ILE A 1 81 ? 4.316 -8.765 -11.323 1.00 83.44 81 ILE A N 1
ATOM 652 C CA . ILE A 1 81 ? 4.112 -7.488 -12.020 1.00 83.44 81 ILE A CA 1
ATOM 653 C C . ILE A 1 81 ? 2.622 -7.266 -12.289 1.00 83.44 81 ILE A C 1
ATOM 655 O O . ILE A 1 81 ? 1.922 -8.139 -12.803 1.00 83.44 81 ILE A O 1
ATOM 659 N N . THR A 1 82 ? 2.162 -6.054 -11.995 1.00 84.12 82 THR A N 1
ATOM 660 C CA . THR A 1 82 ? 0.789 -5.599 -12.207 1.00 84.12 82 THR A CA 1
ATOM 661 C C . THR A 1 82 ? 0.426 -5.662 -13.687 1.00 84.12 82 THR A C 1
ATOM 663 O O . THR A 1 82 ? 1.153 -5.121 -14.528 1.00 84.12 82 THR A O 1
ATOM 666 N N . PRO A 1 83 ? -0.716 -6.278 -14.040 1.00 80.81 83 PRO A N 1
ATOM 667 C CA . PRO A 1 83 ? -1.229 -6.234 -15.398 1.00 80.81 83 PRO A CA 1
ATOM 668 C C . PRO A 1 83 ? -1.402 -4.787 -15.874 1.00 80.81 83 PRO A C 1
ATOM 670 O O . PRO A 1 83 ? -1.993 -3.969 -15.172 1.00 80.81 83 PRO A O 1
ATOM 673 N N . ARG A 1 84 ? -1.016 -4.494 -17.124 1.00 80.25 84 ARG A N 1
ATOM 674 C CA . ARG A 1 84 ? -1.181 -3.156 -17.740 1.00 80.25 84 ARG A CA 1
ATOM 675 C C . ARG A 1 84 ? -2.622 -2.624 -17.747 1.00 80.25 84 ARG A C 1
ATOM 677 O O . ARG A 1 84 ? -2.841 -1.447 -17.984 1.00 80.25 84 ARG A O 1
ATOM 684 N N . LYS A 1 85 ? -3.612 -3.497 -17.532 1.00 84.81 85 LYS A N 1
ATOM 685 C CA . LYS A 1 85 ? -5.028 -3.119 -17.409 1.00 84.81 85 LYS A CA 1
ATOM 686 C C . LYS A 1 85 ? -5.350 -2.419 -16.083 1.00 84.81 85 LYS A C 1
ATOM 688 O O . LYS A 1 85 ? -6.371 -1.749 -16.010 1.00 84.81 85 LYS A O 1
ATOM 693 N N . LEU A 1 86 ? -4.532 -2.625 -15.049 1.00 82.12 86 LEU A N 1
ATOM 694 C CA . LEU A 1 86 ? -4.742 -2.090 -13.701 1.00 82.12 86 LEU A CA 1
ATOM 695 C C . LEU A 1 86 ? -3.861 -0.864 -13.422 1.00 82.12 86 LEU A C 1
ATOM 697 O O . LEU A 1 86 ? -4.305 0.073 -12.761 1.00 82.12 86 LEU A O 1
ATOM 701 N N . SER A 1 87 ? -2.637 -0.840 -13.954 1.00 79.81 87 SER A N 1
ATOM 702 C CA . SER A 1 87 ? -1.730 0.306 -13.865 1.00 79.81 87 SER A CA 1
ATOM 703 C C . SER A 1 87 ? -1.026 0.532 -15.201 1.00 79.81 87 SER A C 1
ATOM 705 O O . SER A 1 87 ? -0.555 -0.425 -15.817 1.00 79.81 87 SER A O 1
ATOM 707 N N . GLU A 1 88 ? -0.961 1.786 -15.653 1.00 81.25 88 GLU A N 1
ATOM 708 C CA . GLU A 1 88 ? -0.170 2.165 -16.833 1.00 81.25 88 GLU A CA 1
ATOM 709 C C . GLU A 1 88 ? 1.336 2.033 -16.557 1.00 81.25 88 GLU A C 1
ATOM 711 O O . GLU A 1 88 ? 2.101 1.608 -17.430 1.00 81.25 88 GLU A O 1
ATOM 716 N N . ASP A 1 89 ? 1.735 2.326 -15.318 1.00 81.69 89 ASP A N 1
ATOM 717 C CA . ASP A 1 89 ? 3.094 2.156 -14.819 1.00 81.69 89 ASP A CA 1
ATOM 718 C C . ASP A 1 89 ? 3.389 0.680 -14.517 1.00 81.69 89 ASP A C 1
ATOM 720 O O . ASP A 1 89 ? 2.531 -0.080 -14.057 1.00 81.69 89 ASP A O 1
ATOM 724 N N . ARG A 1 90 ? 4.650 0.267 -14.690 1.00 81.62 90 ARG A N 1
ATOM 725 C CA . ARG A 1 90 ? 5.096 -1.041 -14.191 1.00 81.62 90 ARG A CA 1
ATOM 726 C C . ARG A 1 90 ? 5.226 -0.984 -12.674 1.00 81.62 90 ARG A C 1
ATOM 728 O O . ARG A 1 90 ? 6.145 -0.362 -12.154 1.00 81.62 90 ARG A O 1
ATOM 735 N N . ARG A 1 91 ? 4.317 -1.667 -11.984 1.00 86.19 91 ARG A N 1
ATOM 736 C CA . ARG A 1 91 ? 4.282 -1.771 -10.523 1.00 86.19 91 ARG A CA 1
ATOM 737 C C . ARG A 1 91 ? 4.150 -3.226 -10.088 1.00 86.19 91 ARG A C 1
ATOM 739 O O . ARG A 1 91 ? 3.645 -4.047 -10.849 1.00 86.19 91 ARG A O 1
ATOM 746 N N . TYR A 1 92 ? 4.546 -3.548 -8.871 1.00 87.44 92 TYR A N 1
ATOM 747 C CA . TYR A 1 92 ? 4.334 -4.836 -8.226 1.00 87.44 92 TYR A CA 1
ATOM 748 C C . TYR A 1 92 ? 2.914 -4.950 -7.691 1.00 87.44 92 TYR A C 1
ATOM 750 O O . TYR A 1 92 ? 2.438 -4.054 -7.002 1.00 87.44 92 TYR A O 1
ATOM 758 N N . TYR A 1 93 ? 2.241 -6.039 -8.027 1.00 87.06 93 TYR A N 1
ATOM 759 C CA . TYR A 1 93 ? 0.866 -6.300 -7.646 1.00 87.06 93 TYR A CA 1
ATOM 760 C C . TYR A 1 93 ? 0.811 -6.917 -6.251 1.00 87.06 93 TYR A C 1
ATOM 762 O O . TYR A 1 93 ? 1.389 -7.981 -6.024 1.00 87.06 93 TYR A O 1
ATOM 770 N N . ASP A 1 94 ? 0.115 -6.247 -5.337 1.00 86.88 94 ASP A N 1
ATOM 771 C CA . ASP A 1 94 ? -0.120 -6.728 -3.975 1.00 86.88 94 ASP A CA 1
ATOM 772 C C . ASP A 1 94 ? -1.490 -6.239 -3.472 1.00 86.88 94 ASP A C 1
ATOM 774 O O . ASP A 1 94 ? -1.578 -5.201 -2.809 1.00 86.88 94 ASP A O 1
ATOM 778 N N . PRO A 1 95 ? -2.589 -6.920 -3.835 1.00 86.06 95 PRO A N 1
ATOM 779 C CA . PRO A 1 95 ? -3.919 -6.567 -3.351 1.00 86.06 95 PRO A CA 1
ATOM 780 C C . PRO A 1 95 ? -4.038 -6.817 -1.837 1.00 86.06 95 PRO A C 1
ATOM 782 O O . PRO A 1 95 ? -3.336 -7.652 -1.266 1.00 86.06 95 PRO A O 1
ATOM 785 N N . VAL A 1 96 ? -4.922 -6.077 -1.158 1.00 85.06 96 VAL A N 1
ATOM 786 C CA . VAL A 1 96 ? -5.138 -6.242 0.297 1.00 85.06 96 VAL A CA 1
ATOM 787 C C . VAL A 1 96 ? -5.642 -7.650 0.617 1.00 85.06 96 VAL A C 1
ATOM 789 O O . VAL A 1 96 ? -5.141 -8.271 1.553 1.00 85.06 96 VAL A O 1
ATOM 792 N N . ASP A 1 97 ? -6.541 -8.180 -0.214 1.00 81.38 97 ASP A N 1
ATOM 793 C CA . ASP A 1 97 ? -7.156 -9.500 -0.035 1.00 81.38 97 ASP A CA 1
ATOM 794 C C . ASP A 1 97 ? -6.136 -10.650 0.059 1.00 81.38 97 ASP A C 1
ATOM 796 O O . ASP A 1 97 ? -6.312 -11.579 0.852 1.00 81.38 97 ASP A O 1
ATOM 800 N N . ASP A 1 98 ? -5.028 -10.574 -0.686 1.00 78.94 98 ASP A N 1
ATOM 801 C CA . ASP A 1 98 ? -4.013 -11.638 -0.722 1.00 78.94 98 ASP A CA 1
ATOM 802 C C . ASP A 1 98 ? -3.093 -11.627 0.510 1.00 78.94 98 ASP A C 1
ATOM 804 O O . ASP A 1 98 ? -2.373 -12.593 0.774 1.00 78.94 98 ASP A O 1
ATOM 808 N N . SER A 1 99 ? -3.133 -10.565 1.318 1.00 70.50 99 SER A N 1
ATOM 809 C CA . SER A 1 99 ? -2.217 -10.387 2.452 1.00 70.50 99 SER A CA 1
ATOM 810 C C . SER A 1 99 ? -2.546 -11.240 3.679 1.00 70.50 99 SER A C 1
ATOM 812 O O . SER A 1 99 ? -1.782 -11.245 4.643 1.00 70.50 99 SER A O 1
ATOM 814 N N . PHE A 1 100 ? -3.638 -12.006 3.640 1.00 67.06 100 PHE A N 1
ATOM 815 C CA . PHE A 1 100 ? -3.955 -13.026 4.645 1.00 67.06 100 PHE A CA 1
ATOM 816 C C . PHE A 1 100 ? -3.448 -14.435 4.264 1.00 67.06 100 PHE A C 1
ATOM 818 O O . PHE A 1 100 ? -3.593 -15.369 5.057 1.00 67.06 100 PHE A O 1
ATOM 825 N N . GLY A 1 101 ? -2.866 -14.610 3.069 1.00 58.91 101 GLY A N 1
ATOM 826 C CA . GLY A 1 101 ? -2.346 -15.881 2.550 1.00 58.91 101 GLY A CA 1
ATOM 827 C C . GLY A 1 101 ? -0.821 -16.045 2.660 1.00 58.91 101 GLY A C 1
ATOM 828 O O . GLY A 1 101 ? -0.097 -15.139 3.064 1.00 58.91 101 GLY A O 1
ATOM 829 N N . LYS A 1 102 ? -0.306 -17.228 2.289 1.00 47.34 102 LYS A N 1
ATOM 830 C CA . LYS A 1 102 ? 1.143 -17.467 2.147 1.00 47.34 102 LYS A CA 1
ATOM 831 C C . LYS A 1 102 ? 1.604 -16.922 0.794 1.00 47.34 102 LYS A C 1
ATOM 833 O O . LYS A 1 102 ? 1.177 -17.445 -0.231 1.00 47.34 102 LYS A O 1
ATOM 838 N N . SER A 1 103 ? 2.479 -15.920 0.778 1.00 52.53 103 SER A N 1
ATOM 839 C CA . SER A 1 103 ? 3.153 -15.497 -0.451 1.00 52.53 103 SER A CA 1
ATOM 840 C C . SER A 1 103 ? 4.267 -16.492 -0.800 1.00 52.53 103 SER A C 1
ATOM 842 O O . SER A 1 103 ? 5.168 -16.738 0.002 1.00 52.53 103 SER A O 1
ATOM 844 N N . GLU A 1 104 ? 4.199 -17.099 -1.986 1.00 48.34 104 GLU A N 1
ATOM 845 C CA . GLU A 1 104 ? 5.287 -17.919 -2.531 1.00 48.34 104 GLU A CA 1
ATOM 846 C C . GLU A 1 104 ? 6.128 -17.057 -3.483 1.00 48.34 104 GLU A C 1
ATOM 848 O O . GLU A 1 104 ? 5.663 -16.718 -4.574 1.00 48.34 104 GLU A O 1
ATOM 853 N N . PRO A 1 105 ? 7.345 -16.649 -3.085 1.00 49.62 105 PRO A N 1
ATOM 854 C CA . PRO A 1 105 ? 8.172 -15.792 -3.916 1.00 49.62 105 PRO A CA 1
ATOM 855 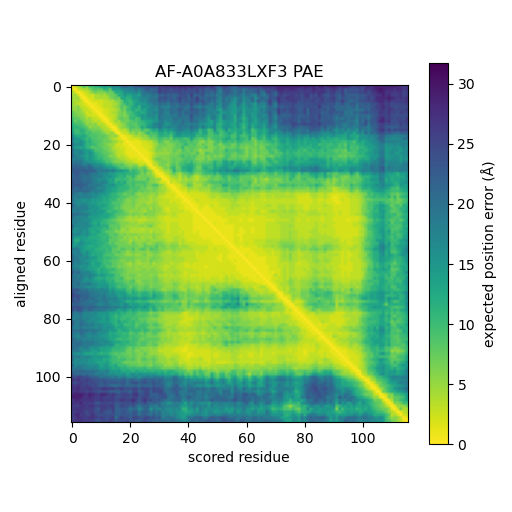C C . PRO A 1 105 ? 8.651 -16.511 -5.192 1.00 49.62 105 PRO A C 1
ATOM 857 O O . PRO A 1 105 ? 9.128 -17.646 -5.134 1.00 49.62 105 PRO A O 1
ATOM 860 N N . SER A 1 106 ? 8.563 -15.855 -6.355 1.00 49.31 106 SER A N 1
ATOM 861 C CA . SER A 1 106 ? 9.039 -16.407 -7.632 1.00 49.31 106 SER A CA 1
ATOM 862 C C . SER A 1 106 ? 10.542 -16.159 -7.821 1.00 49.31 106 SER A C 1
ATOM 864 O O . SER A 1 106 ? 11.013 -15.033 -7.702 1.00 49.31 106 SER A O 1
ATOM 866 N N . LEU A 1 107 ? 11.298 -17.213 -8.143 1.00 40.97 107 LEU A N 1
ATOM 867 C CA . LEU A 1 107 ? 12.769 -17.256 -8.081 1.00 40.97 107 LEU A CA 1
ATOM 868 C C . LEU A 1 107 ? 13.521 -16.457 -9.180 1.00 40.97 107 LEU A C 1
ATOM 870 O O . LEU A 1 107 ? 14.747 -16.395 -9.139 1.00 40.97 107 LEU A O 1
ATOM 874 N N . PHE A 1 108 ? 12.829 -15.885 -10.176 1.00 46.81 108 PHE A N 1
ATOM 875 C CA . PHE A 1 108 ? 13.448 -15.313 -11.389 1.00 46.81 108 PHE A CA 1
ATOM 876 C C . PHE A 1 108 ? 12.757 -14.043 -11.910 1.00 46.81 108 PHE A C 1
ATOM 878 O O . PHE A 1 108 ? 12.272 -13.993 -13.040 1.00 46.81 108 PHE A O 1
ATOM 885 N N . SER A 1 109 ? 12.728 -12.991 -11.110 1.00 50.53 109 SER A N 1
ATOM 886 C CA . SER A 1 109 ? 12.192 -11.681 -11.501 1.00 50.53 109 SER A CA 1
ATOM 887 C C . SER A 1 109 ? 13.271 -10.601 -11.320 1.00 50.53 109 SER A C 1
ATOM 889 O O . SER A 1 109 ? 14.217 -10.776 -10.563 1.00 50.53 109 SER A O 1
ATOM 891 N N . ILE A 1 110 ? 13.210 -9.531 -12.111 1.00 52.59 110 ILE A N 1
ATOM 892 C CA . ILE A 1 110 ? 14.194 -8.431 -12.126 1.00 52.59 110 ILE A CA 1
ATOM 893 C C . ILE A 1 110 ? 13.536 -7.233 -11.449 1.00 52.59 110 ILE A C 1
ATOM 895 O O . ILE A 1 110 ? 12.349 -6.998 -11.697 1.00 52.59 110 ILE A O 1
ATOM 899 N N . ASP A 1 111 ? 14.270 -6.484 -10.617 1.00 59.59 111 ASP A N 1
ATOM 900 C CA . ASP A 1 111 ? 13.676 -5.338 -9.936 1.00 59.59 111 ASP A CA 1
ATOM 901 C C . ASP A 1 111 ? 13.279 -4.228 -10.918 1.00 59.59 111 ASP A C 1
ATOM 903 O O . ASP A 1 111 ? 14.010 -3.929 -11.861 1.00 59.59 111 ASP A O 1
ATOM 907 N N . VAL A 1 112 ? 12.137 -3.569 -1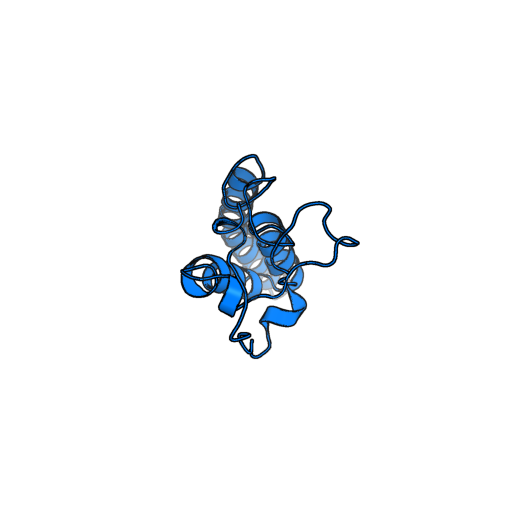0.687 1.00 61.72 112 VAL A N 1
ATOM 908 C CA . VAL A 1 112 ? 11.704 -2.406 -11.493 1.00 61.72 112 VAL A CA 1
ATOM 909 C C . VAL A 1 112 ? 12.779 -1.304 -11.503 1.00 61.72 112 VAL A C 1
ATOM 911 O O . VAL A 1 112 ? 12.920 -0.600 -12.497 1.00 61.72 112 VAL A O 1
ATOM 914 N N . SER A 1 113 ? 13.587 -1.197 -10.443 1.00 57.81 113 SER A N 1
ATOM 915 C CA . SER A 1 113 ? 14.734 -0.283 -10.352 1.00 57.81 113 SER A CA 1
ATOM 916 C C . SER A 1 113 ? 15.988 -0.737 -11.111 1.00 57.81 113 SER A C 1
ATOM 918 O O . SER A 1 113 ? 16.907 0.058 -11.273 1.00 57.81 113 SER A O 1
ATOM 920 N N . GLU A 1 114 ? 16.062 -2.000 -11.538 1.00 58.12 114 GLU A N 1
ATOM 921 C CA . GLU A 1 114 ? 17.215 -2.600 -12.232 1.00 58.12 114 GLU A CA 1
ATOM 922 C C . GLU A 1 114 ? 16.996 -2.720 -13.757 1.00 58.12 114 GLU A C 1
ATOM 924 O O . GLU A 1 114 ? 17.830 -3.296 -14.456 1.00 58.12 114 GLU A O 1
ATOM 929 N N . GLN A 1 115 ? 15.896 -2.183 -14.304 1.00 51.53 115 GLN A N 1
ATOM 930 C CA . GLN A 1 115 ? 15.656 -2.161 -15.753 1.00 51.53 115 GLN A CA 1
ATOM 931 C C . GLN A 1 115 ? 16.248 -0.886 -16.397 1.00 51.53 115 GLN A C 1
ATOM 933 O O . GLN A 1 115 ? 16.014 0.200 -15.865 1.00 51.53 115 GLN A O 1
ATOM 938 N N . PRO A 1 116 ? 17.014 -1.007 -17.505 1.00 50.97 116 PRO A N 1
ATOM 939 C CA . PRO A 1 116 ? 17.643 0.123 -18.198 1.00 50.97 116 PRO A CA 1
ATOM 940 C C . PRO A 1 116 ? 16.640 1.073 -18.861 1.00 50.97 116 PRO A C 1
ATOM 942 O O . PRO A 1 116 ? 15.539 0.612 -19.250 1.00 50.97 116 PRO A O 1
#

Sequence (116 aa):
MRRFAVIIAAVLLQSCLLPVKKIIDQHKEATQWDGARCPMYPSCARWGEHAIEEHGWVGFFLTVDRLFIREGGRLHGHYTITPRKLSEDRRYYDPVDDSFGKSEPSLFSIDVSEQP

Radius of gyration: 16.58 Å; Cα contacts (8 Å, |Δi|>4): 128; chains: 1; bounding box: 43×31×49 Å

Solvent-accessible surface area (backbone atoms only — not comparable to full-atom values): 6666 Å² total; per-residue (Å²): 113,72,70,58,55,52,50,52,50,50,51,54,56,49,63,65,46,49,63,54,53,51,54,37,62,69,32,49,66,83,30,70,41,8,58,93,65,20,58,41,35,59,2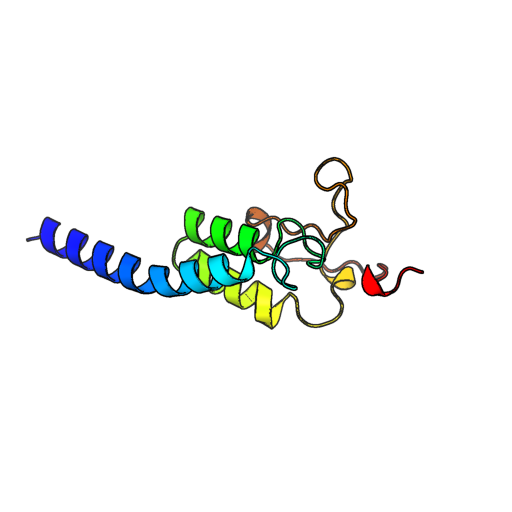5,56,29,60,40,34,51,50,28,30,72,78,46,43,72,58,13,47,52,50,36,51,45,41,64,68,60,65,62,53,80,71,54,28,37,65,38,51,75,40,54,68,92,81,34,90,60,87,22,32,41,58,58,68,82,61,71,84,57,87,81,78,57,49,96,84,59,72,46,83,87,73,61,132

Organism: NCBI:txid183

Secondary structure (DSSP, 8-state):
-HHHHHHHHHHHHHHHHHHHHHHHHHHTTTSTTSSTT--EES-HHHHHHHHHHHHTHHHHHHHHHIIIIISSS-HHHH-EEPPTTT-SS--EE--SGGGGS-----SS---GGG--

pLDDT: mean 72.36, std 12.11, range [40.97, 89.19]